Protein AF-A0A820JLY4-F1 (afdb_monomer_lite)

Foldseek 3Di:
DDFDDAPNATLDDDDPVCQQVLVVVVPQHDDPPDDSVVSVVCCRVPDDPVVSVVSRVCRCPDPRVVVVVVVVVVVVVVVVVPDVPPPPPVPPDDPVRVVVVVVVVVVVVLVVPVVLVVVLVVVVVVLVVVLCVVLPDQDPDPPRSVVSVVVSVVSVVVVVVVSVVSVVVVCVVCVVVVDD

Radius of gyration: 33.2 Å; chains: 1; bounding box: 72×39×84 Å

Secondary structure (DSSP, 8-state):
-EEEEETTEEEEEE-GGGHHHHHHHTT-PPPTTS-HHHHHHHHHHHS-HHHHHHHHHHHHHSHHHHHHHHHHHHHHHHHHSS-S-S--------HHHHHHHHHHHHHHHHHH-HHHHHHHHHHHHHHHHHHHHHTTT----TTHHHHHHHHHHHHHHHHHHHHGGGGHHHHHHHHHHH--

Sequence (180 aa):
RVLFLFAGHNIYLGPSIDVLSYFASHGYNCEEHNNPADFVLDLLIESNNTCSTKLQTAYLHSNMHLNICQIIRNDMNKNENKDNSLLKYNTFRTYSHEFYYVAQRTLCNVLRNPSLFASQIISVIIYCLFTGLIFNKLETTVEIGAYNRFGAIFFIISCQVLGAVNALEPLIKERALFIH

Structure (mmCIF, N/CA/C/O backbone):
data_AF-A0A820JLY4-F1
#
_entry.id   AF-A0A820JLY4-F1
#
loop_
_atom_site.group_PDB
_atom_site.id
_atom_site.type_symbol
_atom_site.label_atom_id
_atom_site.label_alt_id
_atom_site.label_comp_id
_atom_site.label_asym_id
_atom_site.label_entity_id
_atom_site.label_seq_id
_atom_site.pdbx_PDB_ins_code
_atom_site.Cartn_x
_atom_site.Cartn_y
_atom_site.Cartn_z
_atom_site.occupancy
_atom_site.B_iso_or_equiv
_atom_site.auth_seq_id
_atom_site.auth_comp_id
_atom_site.auth_asym_id
_atom_site.auth_atom_id
_atom_site.pdbx_PDB_model_num
ATOM 1 N N . ARG A 1 1 ? -18.871 -8.875 19.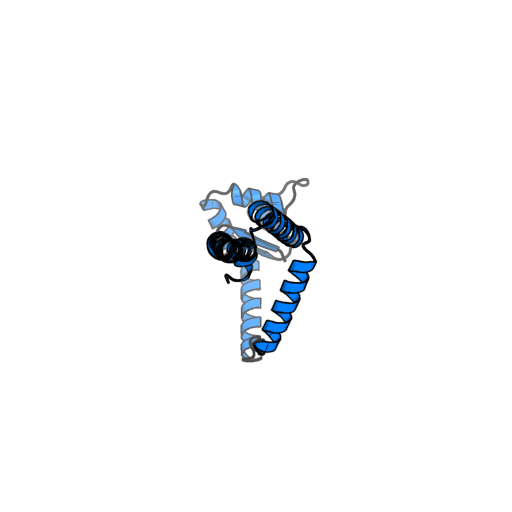772 1.00 83.69 1 ARG A N 1
ATOM 2 C CA . ARG A 1 1 ? -18.613 -7.728 20.673 1.00 83.69 1 ARG A CA 1
ATOM 3 C C . ARG A 1 1 ? -18.431 -6.502 19.796 1.00 83.69 1 ARG A C 1
ATOM 5 O O . ARG A 1 1 ? -17.839 -6.653 18.737 1.00 83.69 1 ARG A O 1
ATOM 12 N N . VAL A 1 2 ? -18.956 -5.354 20.199 1.00 90.19 2 VAL A N 1
ATOM 13 C CA . VAL A 1 2 ? -18.837 -4.074 19.492 1.00 90.19 2 VAL A CA 1
ATOM 14 C C . VAL A 1 2 ? -17.967 -3.158 20.336 1.00 90.19 2 VAL A C 1
ATOM 16 O O . VAL A 1 2 ? -18.101 -3.176 21.558 1.00 90.19 2 VAL A O 1
ATOM 19 N N . LEU A 1 3 ? -17.075 -2.410 19.688 1.00 91.88 3 LEU A N 1
ATOM 20 C CA . LEU A 1 3 ? -16.234 -1.390 20.301 1.00 91.88 3 LEU A CA 1
ATOM 21 C C . LEU A 1 3 ? -16.605 -0.034 19.701 1.00 91.88 3 LEU A C 1
ATOM 23 O O . LEU A 1 3 ? -16.419 0.163 18.503 1.00 91.88 3 LEU A O 1
ATOM 27 N N . PHE A 1 4 ? -17.084 0.886 20.532 1.00 90.56 4 PHE A N 1
ATOM 28 C CA . PHE A 1 4 ? -17.256 2.284 20.153 1.00 90.56 4 PHE A CA 1
ATOM 29 C C . PHE A 1 4 ? -16.114 3.116 20.727 1.00 90.56 4 PHE A C 1
ATOM 31 O O . PHE A 1 4 ? -15.876 3.128 21.939 1.00 90.56 4 PHE A O 1
ATOM 38 N N . LEU A 1 5 ? -15.416 3.806 19.828 1.00 89.81 5 LEU A N 1
ATOM 39 C CA . LEU A 1 5 ? -14.296 4.690 20.119 1.00 89.81 5 LEU A CA 1
ATOM 40 C C . LEU A 1 5 ? -14.666 6.112 19.717 1.00 89.81 5 LEU A C 1
ATOM 42 O O . LEU A 1 5 ? -15.114 6.339 18.595 1.00 89.81 5 LEU A O 1
ATOM 46 N N . PHE A 1 6 ? -14.415 7.067 20.605 1.00 87.25 6 PHE A N 1
ATOM 4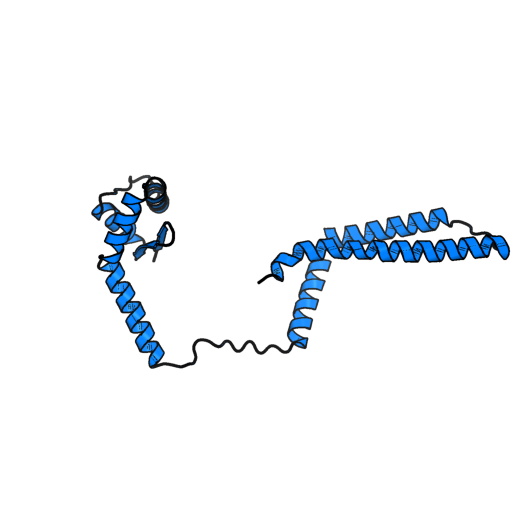7 C CA . PHE A 1 6 ? -14.561 8.486 20.306 1.00 87.25 6 PHE A CA 1
ATOM 48 C C . PHE A 1 6 ? -13.360 9.259 20.839 1.00 87.25 6 PHE A C 1
ATOM 50 O O . PHE A 1 6 ? -12.970 9.086 21.992 1.00 87.25 6 PHE A O 1
ATOM 57 N N . ALA A 1 7 ? -12.742 10.085 19.989 1.00 85.25 7 ALA A N 1
ATOM 58 C CA . ALA A 1 7 ? -11.548 10.865 20.329 1.00 85.25 7 ALA A CA 1
ATOM 59 C C . ALA A 1 7 ? -10.441 10.039 21.034 1.00 85.25 7 ALA A C 1
ATOM 61 O O . ALA A 1 7 ? -9.814 10.508 21.980 1.00 85.25 7 ALA A O 1
ATOM 62 N N . GLY A 1 8 ? -10.236 8.784 20.607 1.00 85.75 8 GLY A N 1
ATOM 63 C CA . GLY A 1 8 ? -9.239 7.868 21.181 1.00 85.75 8 GLY A CA 1
ATOM 64 C C . GLY A 1 8 ? -9.650 7.162 22.480 1.00 85.75 8 GLY A C 1
ATOM 65 O O . GLY A 1 8 ? -8.863 6.386 23.016 1.00 85.75 8 GLY A O 1
ATOM 66 N N . HIS A 1 9 ? -10.868 7.384 22.976 1.00 87.38 9 HIS A N 1
ATOM 67 C CA . HIS A 1 9 ? -11.367 6.794 24.216 1.00 87.38 9 HIS A CA 1
ATOM 68 C C . HIS A 1 9 ? -12.472 5.769 23.961 1.00 87.38 9 HIS A C 1
ATOM 70 O O . HIS A 1 9 ? -13.320 5.944 23.085 1.00 87.38 9 HIS A O 1
ATOM 76 N N . ASN A 1 10 ? -12.474 4.701 24.760 1.00 89.81 10 ASN A N 1
ATOM 77 C CA . ASN A 1 10 ? -13.518 3.680 24.723 1.00 89.81 10 ASN A CA 1
ATOM 78 C C . ASN A 1 10 ? -14.795 4.228 25.366 1.00 89.81 10 ASN A C 1
ATOM 80 O O . ASN A 1 10 ? -14.784 4.579 26.546 1.00 89.81 10 ASN A O 1
ATOM 84 N N . ILE A 1 11 ? -15.886 4.250 24.606 1.00 91.00 11 ILE A N 1
ATOM 85 C CA . ILE A 1 11 ? -17.218 4.623 25.101 1.00 91.00 11 ILE A CA 1
ATOM 86 C C . ILE A 1 11 ? -18.043 3.386 25.449 1.00 91.00 11 ILE A C 1
ATOM 88 O O . ILE A 1 11 ? -18.870 3.410 26.356 1.00 91.00 11 ILE A O 1
ATOM 92 N N . TYR A 1 12 ? -17.823 2.295 24.721 1.00 91.31 12 TYR A N 1
ATOM 93 C CA . TYR A 1 12 ? -18.502 1.033 24.958 1.00 91.31 12 TYR A CA 1
ATOM 94 C C . TYR A 1 12 ? -17.682 -0.115 24.381 1.00 91.31 12 TYR A C 1
ATOM 96 O O . TYR A 1 12 ? -17.222 -0.038 23.242 1.00 91.31 12 TYR A O 1
ATOM 104 N N . LEU A 1 13 ? -17.539 -1.202 25.134 1.00 92.44 13 LEU A N 1
ATOM 105 C CA . LEU A 1 13 ? -17.068 -2.482 24.620 1.00 92.44 13 LEU A CA 1
ATOM 106 C C . LEU A 1 13 ? -17.902 -3.595 25.252 1.00 92.44 13 LEU A C 1
ATOM 108 O O . LEU A 1 13 ? -17.864 -3.802 26.461 1.00 92.44 13 LEU A O 1
ATOM 112 N N . GLY A 1 14 ? -18.654 -4.323 24.433 1.00 90.25 14 GLY A N 1
ATOM 113 C CA . GLY A 1 14 ? -19.606 -5.308 24.948 1.00 90.25 14 GLY A CA 1
ATOM 114 C C . GLY A 1 14 ? -20.361 -6.070 23.859 1.00 90.25 14 GLY A C 1
ATOM 115 O O . GLY A 1 14 ? -20.008 -5.977 22.679 1.00 90.25 14 GLY A O 1
ATOM 116 N N . PRO A 1 15 ? -21.340 -6.914 24.218 1.00 91.25 15 PRO A N 1
ATOM 117 C CA . PRO A 1 15 ? -22.225 -7.589 23.266 1.00 91.25 15 PRO A CA 1
ATOM 118 C C . PRO A 1 15 ? -23.038 -6.588 22.432 1.00 91.25 15 PRO A C 1
ATOM 120 O O . PRO A 1 15 ? -23.480 -5.574 22.944 1.00 91.25 15 PRO A O 1
ATOM 123 N N . SER A 1 16 ? -23.289 -6.873 21.151 1.00 89.38 16 SER A N 1
ATOM 124 C CA . SER A 1 16 ? -24.083 -5.972 20.292 1.00 89.38 16 SER A CA 1
ATOM 125 C C . SER A 1 16 ? -25.517 -5.770 20.792 1.00 89.38 16 SER A C 1
ATOM 127 O O . SER A 1 16 ? -26.101 -4.720 20.554 1.00 89.38 16 SER A O 1
ATOM 129 N N . ILE A 1 17 ? -26.073 -6.762 21.491 1.00 89.62 17 ILE A N 1
ATOM 130 C CA . ILE A 1 17 ? -27.458 -6.742 21.973 1.00 89.62 17 ILE A CA 1
ATOM 131 C C . ILE A 1 17 ? -27.658 -5.801 23.169 1.00 89.62 17 ILE A C 1
ATOM 133 O O . ILE A 1 17 ? -28.746 -5.267 23.351 1.00 89.62 17 ILE A O 1
ATOM 137 N N . ASP A 1 18 ? -26.591 -5.543 23.933 1.00 90.44 18 ASP A N 1
ATOM 138 C CA . ASP A 1 18 ? -26.629 -4.705 25.136 1.00 90.44 18 ASP A CA 1
ATOM 139 C C . ASP A 1 18 ? -26.283 -3.236 24.842 1.00 90.44 18 ASP A C 1
ATOM 141 O O . ASP A 1 18 ? -26.215 -2.412 25.751 1.00 90.44 18 ASP A O 1
ATOM 145 N N . VAL A 1 19 ? -26.014 -2.894 23.578 1.00 90.38 19 VAL A N 1
ATOM 146 C CA . VAL A 1 19 ? -25.639 -1.531 23.173 1.00 90.38 19 VAL A CA 1
ATOM 147 C C . VAL A 1 19 ? -26.792 -0.572 23.453 1.00 90.38 19 VAL A C 1
ATOM 149 O O . VAL A 1 19 ? -26.627 0.395 24.189 1.00 90.38 19 VAL A O 1
ATOM 152 N N . LEU A 1 20 ? -27.980 -0.860 22.916 1.00 90.69 20 LEU A N 1
ATOM 153 C CA . LEU A 1 20 ? -29.143 0.014 23.073 1.00 90.69 20 LEU A CA 1
ATOM 154 C C . LEU A 1 20 ? -29.576 0.138 24.535 1.00 90.69 20 LEU A C 1
ATOM 156 O O . LEU A 1 20 ? -29.894 1.234 24.979 1.00 90.69 20 LEU A O 1
ATOM 160 N N . SER A 1 2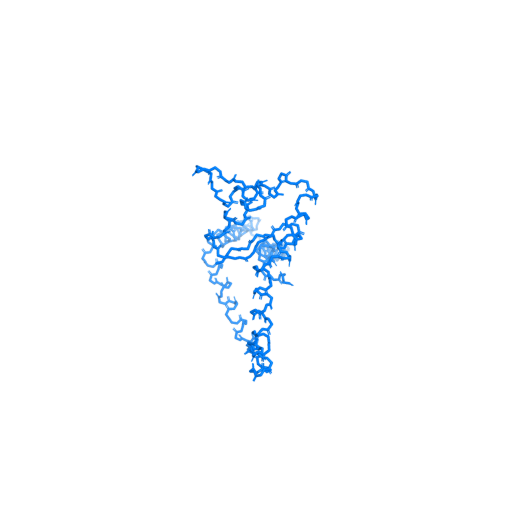1 ? -29.536 -0.955 25.303 1.00 90.69 21 SER A N 1
ATOM 161 C CA . SER A 1 21 ? -29.873 -0.929 26.730 1.00 90.69 21 SER A CA 1
ATOM 162 C C . SER A 1 21 ? -28.860 -0.126 27.553 1.00 90.69 21 SER A C 1
ATOM 164 O O . SER A 1 21 ? -29.249 0.569 28.491 1.00 90.69 21 SER A O 1
ATOM 166 N N . TYR A 1 22 ? -27.575 -0.159 27.181 1.00 90.88 22 TYR A N 1
ATOM 167 C CA . TYR A 1 22 ? -26.546 0.686 27.781 1.00 90.88 22 TYR A CA 1
ATOM 168 C C . TYR A 1 22 ? -26.772 2.170 27.476 1.00 90.88 22 TYR A C 1
ATOM 170 O O . TYR A 1 22 ? -26.763 2.983 28.393 1.00 90.88 22 TYR A O 1
ATOM 178 N N . PHE A 1 23 ? -27.006 2.552 26.220 1.00 89.94 23 PHE A N 1
ATOM 179 C CA . PHE A 1 23 ? -27.239 3.963 25.889 1.00 89.94 23 PHE A CA 1
ATOM 180 C C . PHE A 1 23 ? -28.566 4.479 26.470 1.00 89.94 23 PHE A C 1
ATOM 182 O O . PHE A 1 23 ? -28.597 5.585 27.016 1.00 89.94 23 PHE A O 1
ATOM 189 N N . ALA A 1 24 ? -29.609 3.644 26.498 1.00 90.38 24 ALA A N 1
ATOM 190 C CA . ALA A 1 24 ? -30.884 3.958 27.139 1.00 90.38 24 ALA A CA 1
ATOM 191 C C . ALA A 1 24 ? -30.732 4.218 28.648 1.00 90.38 24 ALA A C 1
ATOM 193 O O . ALA A 1 24 ? -31.319 5.165 29.169 1.00 90.38 24 ALA A O 1
ATOM 194 N N . SER A 1 25 ? -29.892 3.448 29.358 1.00 90.00 25 SER A N 1
ATOM 195 C CA . SER A 1 25 ? -29.640 3.671 30.794 1.00 90.00 25 SER A CA 1
ATOM 196 C C . SER A 1 25 ? -28.894 4.977 31.094 1.00 90.00 25 SER A C 1
ATOM 198 O O . SER A 1 25 ? -28.975 5.484 32.212 1.00 90.00 25 SER A O 1
ATOM 200 N N . HIS A 1 26 ? -28.228 5.556 30.090 1.00 87.25 26 HIS A N 1
ATOM 201 C CA . HIS A 1 26 ? -27.563 6.859 30.163 1.00 87.25 26 HIS A CA 1
ATOM 202 C C . HIS A 1 26 ? -28.417 8.002 29.585 1.00 87.25 26 HIS A C 1
ATOM 204 O O . HIS A 1 26 ? -27.933 9.128 29.481 1.00 87.25 26 HIS A O 1
ATOM 210 N N . GLY A 1 27 ? -29.686 7.729 29.251 1.00 86.69 27 GLY A N 1
ATOM 211 C CA . GLY A 1 27 ? -30.661 8.725 28.801 1.00 86.69 27 GLY A CA 1
ATOM 212 C C . GLY A 1 27 ? -30.779 8.887 27.285 1.00 86.69 27 GLY A C 1
ATOM 213 O O . GLY A 1 27 ? -31.419 9.837 26.840 1.00 86.69 27 GLY A O 1
ATOM 214 N N . TYR A 1 28 ? -30.197 7.983 26.493 1.00 87.94 28 TYR A N 1
ATOM 215 C CA . TYR A 1 28 ? -30.204 8.049 25.031 1.00 87.94 28 TYR A CA 1
ATOM 216 C C . TYR A 1 28 ? -30.993 6.884 24.435 1.00 87.94 28 TYR A C 1
ATOM 218 O O . TYR A 1 28 ? -30.498 5.760 24.353 1.00 87.94 28 TYR A O 1
ATOM 226 N N . ASN A 1 29 ? -32.222 7.160 23.997 1.00 88.81 29 ASN A N 1
ATOM 227 C CA . ASN A 1 29 ? -33.074 6.173 23.340 1.00 88.81 29 ASN A CA 1
ATOM 228 C C . ASN A 1 29 ? -32.965 6.282 21.819 1.00 88.81 29 ASN A C 1
ATOM 230 O O . ASN A 1 29 ? -33.126 7.362 21.257 1.00 88.81 29 ASN A O 1
ATOM 234 N N . CYS A 1 30 ? -32.737 5.142 21.174 1.00 87.44 30 CYS A N 1
ATOM 235 C CA . CYS A 1 30 ? -32.790 5.007 19.725 1.00 87.44 30 CYS A CA 1
ATOM 236 C C . CYS A 1 30 ? -34.245 4.810 19.278 1.00 87.44 30 CYS A C 1
ATOM 238 O O . CYS A 1 30 ? -34.976 4.031 19.892 1.00 87.44 30 CYS A O 1
ATOM 240 N N . GLU A 1 31 ? -34.656 5.479 18.204 1.00 87.25 31 GLU A N 1
ATOM 241 C CA . GLU A 1 31 ? -35.960 5.253 17.570 1.00 87.25 31 GLU A CA 1
ATOM 242 C C . GLU A 1 31 ? -36.013 3.875 16.886 1.00 87.25 31 GLU A C 1
ATOM 244 O O . GLU A 1 31 ? -34.999 3.391 16.380 1.00 87.25 31 GLU A O 1
ATOM 249 N N . GLU A 1 32 ? -37.197 3.250 16.831 1.00 80.50 32 GLU A N 1
ATOM 250 C CA . GLU A 1 32 ? -37.381 1.872 16.325 1.00 80.50 32 GLU A CA 1
ATOM 251 C C . GLU A 1 32 ? -36.987 1.684 14.852 1.00 80.50 32 GLU A C 1
ATOM 253 O O . GLU A 1 32 ? -36.687 0.570 14.421 1.00 80.50 32 GLU A O 1
ATOM 258 N N . HIS A 1 33 ? -36.990 2.763 14.069 1.00 84.31 33 HIS A N 1
ATOM 259 C CA . HIS A 1 33 ? -36.645 2.741 12.647 1.00 84.31 33 HIS A CA 1
ATOM 260 C C . HIS A 1 33 ? -35.242 3.274 12.353 1.00 84.31 33 HIS A C 1
ATOM 262 O O . HIS A 1 33 ? -34.859 3.333 11.185 1.00 84.31 33 HIS A O 1
ATOM 268 N N . ASN A 1 34 ? -34.476 3.644 13.384 1.00 88.44 34 ASN A N 1
ATOM 269 C CA . ASN A 1 34 ? -33.111 4.114 13.210 1.00 88.44 34 ASN A CA 1
ATOM 270 C C . ASN A 1 34 ? -32.105 2.970 13.399 1.00 88.44 34 ASN A C 1
ATOM 272 O O . ASN A 1 34 ? -32.307 2.051 14.196 1.00 88.44 34 ASN A O 1
ATOM 276 N N . ASN A 1 35 ? -31.005 3.018 12.654 1.00 89.81 35 ASN A N 1
ATOM 277 C CA . ASN A 1 35 ? -29.922 2.060 12.805 1.00 89.81 35 ASN A CA 1
ATOM 278 C C . ASN A 1 35 ? -29.194 2.324 14.140 1.00 89.81 35 ASN A C 1
ATOM 280 O O . ASN A 1 35 ? -28.653 3.416 14.321 1.00 89.81 35 ASN A O 1
ATOM 284 N N . PRO A 1 36 ? -29.097 1.339 15.056 1.00 86.56 36 PRO A N 1
ATOM 285 C CA . PRO A 1 36 ? -28.430 1.511 16.348 1.00 86.56 36 PRO A CA 1
ATOM 286 C C . PRO A 1 36 ? -26.980 1.991 16.252 1.00 86.56 36 PRO A C 1
ATOM 288 O O . PRO A 1 36 ? -26.508 2.697 17.138 1.00 86.56 36 PRO A O 1
ATOM 291 N N . ALA A 1 37 ? -26.255 1.585 15.204 1.00 86.69 37 ALA A N 1
ATOM 292 C CA . ALA A 1 37 ? -24.870 2.002 15.016 1.00 86.69 37 ALA A CA 1
ATOM 293 C C . ALA A 1 37 ? -24.776 3.480 14.613 1.00 86.69 37 ALA A C 1
ATOM 295 O O . ALA A 1 37 ? -23.952 4.198 15.175 1.00 86.69 37 ALA A O 1
ATOM 296 N N . ASP A 1 38 ? -25.643 3.924 13.700 1.00 89.75 38 ASP A N 1
ATOM 297 C CA . ASP A 1 38 ? -25.681 5.315 13.237 1.00 89.75 38 ASP A CA 1
ATOM 298 C C . ASP A 1 38 ? -26.161 6.233 14.363 1.00 89.75 38 ASP A C 1
ATOM 300 O O . ASP A 1 38 ? -25.489 7.208 14.664 1.00 89.75 38 ASP A O 1
ATOM 304 N N . PHE A 1 39 ? -27.201 5.839 15.108 1.00 90.00 39 PHE A N 1
ATOM 305 C CA . PHE A 1 39 ? -27.656 6.561 16.301 1.00 90.00 39 PHE A CA 1
ATOM 306 C C . PHE A 1 39 ? -26.530 6.822 17.314 1.00 90.00 39 PHE A C 1
ATOM 308 O O . PHE A 1 39 ? -26.388 7.933 17.823 1.00 90.00 39 PHE A O 1
ATOM 315 N N . VAL A 1 40 ? -25.718 5.804 17.623 1.00 88.31 40 VAL A N 1
ATOM 316 C CA . VAL A 1 40 ? -24.597 5.957 18.563 1.00 88.31 40 VAL A CA 1
ATOM 317 C C . VAL A 1 40 ? -23.509 6.858 17.980 1.00 88.31 40 VAL A C 1
ATOM 319 O O . VAL A 1 40 ? -22.916 7.641 18.720 1.00 88.31 40 VAL A O 1
ATOM 322 N N . LEU A 1 41 ? -23.229 6.770 16.677 1.00 87.94 41 LEU A N 1
ATOM 323 C CA . LEU A 1 41 ? -22.250 7.641 16.027 1.00 87.94 41 LEU A CA 1
ATOM 324 C C . LEU A 1 41 ? -22.726 9.094 15.987 1.00 87.94 41 LEU A C 1
ATOM 326 O O . LEU A 1 41 ? -21.952 9.971 16.359 1.00 87.94 41 LEU A O 1
ATOM 330 N N . ASP A 1 42 ? -23.982 9.339 15.627 1.00 88.31 42 ASP A N 1
ATOM 331 C CA . ASP A 1 42 ? -24.595 10.668 15.607 1.00 88.31 42 ASP A CA 1
ATOM 332 C C . ASP A 1 42 ? -24.584 11.281 17.005 1.00 88.31 42 ASP A C 1
ATOM 334 O O . ASP A 1 42 ? -24.113 12.402 17.183 1.00 88.31 42 ASP A O 1
ATOM 338 N N . LEU A 1 43 ? -24.959 10.504 18.027 1.00 87.31 43 LEU A N 1
ATOM 339 C CA . LEU A 1 43 ? -24.866 10.929 19.421 1.00 87.31 43 LEU A CA 1
ATOM 340 C C . LEU A 1 43 ? -23.442 11.362 19.790 1.00 87.31 43 LEU A C 1
ATOM 342 O O . LEU A 1 43 ? -23.251 12.367 20.471 1.00 87.31 43 LEU A O 1
ATOM 346 N N . LEU A 1 44 ? -22.432 10.600 19.368 1.00 85.31 44 LEU A N 1
ATOM 347 C CA . LEU A 1 44 ? -21.038 10.906 19.674 1.00 85.31 44 LEU A CA 1
ATOM 348 C C . LEU A 1 44 ? -20.528 12.121 18.892 1.00 85.31 44 LEU A C 1
ATOM 350 O O . LEU A 1 44 ? -19.782 12.920 19.455 1.00 85.31 44 LEU A O 1
ATOM 354 N N . ILE A 1 45 ? -20.948 12.291 17.639 1.00 84.62 45 ILE A N 1
ATOM 355 C CA . ILE A 1 45 ? -20.551 13.406 16.770 1.00 84.62 45 ILE A CA 1
ATOM 356 C C . ILE A 1 45 ? -21.226 14.716 17.201 1.00 84.62 45 ILE A C 1
ATOM 358 O O . ILE A 1 45 ? -20.558 15.748 17.262 1.00 84.62 45 ILE A O 1
ATOM 362 N N . GLU A 1 46 ? -22.517 14.685 17.536 1.00 79.56 46 GLU A N 1
ATOM 363 C CA . GLU A 1 46 ? -23.278 15.849 18.013 1.00 79.56 46 GLU A CA 1
ATOM 364 C C . GLU A 1 46 ? -22.921 16.231 19.455 1.00 79.56 46 GLU A C 1
ATOM 366 O O . GLU A 1 46 ? -23.133 17.369 19.888 1.00 79.56 46 GLU A O 1
ATOM 371 N N . SER A 1 47 ? -22.349 15.300 20.222 1.00 68.38 47 SER A N 1
ATOM 372 C CA . SER A 1 47 ? -21.930 15.574 21.588 1.00 68.38 47 SER A CA 1
ATOM 373 C C . SER A 1 47 ? -20.754 16.559 21.644 1.00 68.38 47 SER A C 1
ATOM 375 O O . SER A 1 47 ? -19.636 16.272 21.222 1.00 68.38 47 SER A O 1
ATOM 377 N N . ASN A 1 48 ? -20.968 17.722 22.270 1.00 66.88 48 ASN A N 1
ATOM 378 C CA . ASN A 1 48 ? -19.864 18.575 22.723 1.00 66.88 48 ASN A CA 1
ATOM 379 C C . ASN A 1 48 ? -18.909 17.760 23.622 1.00 66.88 48 ASN A C 1
ATOM 381 O O . ASN A 1 48 ? -19.347 16.835 24.312 1.00 66.88 48 ASN A O 1
ATOM 385 N N . ASN A 1 49 ? -17.633 18.162 23.718 1.00 67.56 49 ASN A N 1
ATOM 386 C CA . ASN A 1 49 ? -16.592 17.495 24.532 1.00 67.56 49 ASN A CA 1
ATOM 387 C C . ASN A 1 49 ? -17.026 17.144 25.978 1.00 67.56 49 ASN A C 1
ATOM 389 O O . ASN A 1 49 ? -16.477 16.248 26.615 1.00 67.56 49 ASN A O 1
ATOM 393 N N . THR A 1 50 ? -18.022 17.836 26.530 1.00 69.94 50 THR A N 1
ATOM 394 C CA . THR A 1 50 ? -18.575 17.590 27.870 1.00 69.94 50 THR A CA 1
ATOM 395 C C . THR A 1 50 ? -19.480 16.352 27.960 1.00 69.94 50 THR A C 1
ATOM 397 O O . THR A 1 50 ? -19.601 15.758 29.025 1.00 69.94 50 THR A O 1
ATOM 400 N N . CYS A 1 51 ? -20.161 15.964 26.883 1.00 69.56 51 CYS A N 1
ATOM 401 C CA . CYS A 1 51 ? -21.045 14.796 26.872 1.00 69.56 51 CYS A CA 1
ATOM 402 C C . CYS A 1 51 ? -20.265 13.509 26.564 1.00 69.56 51 CYS A C 1
ATOM 404 O O . CYS A 1 51 ? -20.450 12.503 27.253 1.00 69.56 51 CYS A O 1
ATOM 406 N N . SER A 1 52 ? -19.302 13.567 25.642 1.00 73.50 52 SER A N 1
ATOM 407 C CA . SER A 1 52 ? -18.383 12.454 25.377 1.00 73.50 52 SER A CA 1
ATOM 408 C C . SER A 1 52 ? -17.558 12.067 26.611 1.00 73.50 52 SER A C 1
ATOM 410 O O . SER A 1 52 ? -17.425 10.884 26.918 1.00 73.50 52 SER A O 1
ATOM 412 N N . THR A 1 53 ? -17.097 13.050 27.393 1.00 79.94 53 THR A N 1
ATOM 413 C CA . THR A 1 53 ? -16.385 12.805 28.660 1.00 79.94 53 THR A CA 1
ATOM 414 C C . THR A 1 53 ? -17.273 12.161 29.727 1.00 79.94 53 THR A C 1
ATOM 416 O O . THR A 1 53 ? -16.792 11.302 30.460 1.00 79.94 53 THR A O 1
ATOM 419 N N . LYS A 1 54 ? -18.570 12.496 29.795 1.00 85.50 54 LYS A N 1
ATOM 420 C CA . LYS A 1 54 ? -19.529 11.829 30.701 1.00 85.50 54 LYS A CA 1
ATOM 421 C C . LYS A 1 54 ? -19.758 10.366 30.329 1.00 85.50 54 LYS A C 1
ATOM 423 O O . LYS A 1 54 ? -19.755 9.509 31.203 1.00 85.50 54 LYS A O 1
ATOM 428 N N . LEU A 1 55 ? -19.956 10.077 29.044 1.00 85.81 55 LEU A N 1
ATOM 429 C CA . LEU A 1 55 ? -20.137 8.707 28.555 1.00 85.81 55 LEU A CA 1
ATOM 430 C C . LEU A 1 55 ? -18.866 7.871 28.745 1.00 85.81 55 LEU A C 1
ATOM 432 O O . LEU A 1 55 ? -18.941 6.711 29.144 1.00 85.81 55 LEU A O 1
ATOM 436 N N . GLN A 1 56 ? -17.697 8.478 28.537 1.00 87.50 56 GLN A N 1
ATOM 437 C CA . GLN A 1 56 ? -16.407 7.857 28.814 1.00 87.50 56 GLN A CA 1
ATOM 438 C C . GLN A 1 56 ? -16.242 7.517 30.301 1.00 87.50 56 GLN A C 1
ATOM 440 O O . GLN A 1 56 ? -15.879 6.387 30.630 1.00 87.50 56 GLN A O 1
ATOM 445 N N . THR A 1 57 ? -16.487 8.463 31.215 1.00 88.06 57 THR A N 1
ATOM 446 C CA . THR A 1 57 ? -16.359 8.193 32.656 1.00 88.06 57 THR A CA 1
ATOM 447 C C . THR A 1 57 ? -17.383 7.165 33.115 1.00 88.06 57 THR A C 1
ATOM 449 O O . THR A 1 57 ? -17.035 6.258 33.870 1.00 88.06 57 THR A O 1
ATOM 452 N N . ALA A 1 58 ? -18.613 7.238 32.607 1.00 89.31 58 ALA A N 1
ATOM 453 C CA . ALA A 1 58 ? -19.643 6.254 32.897 1.00 89.31 58 ALA A CA 1
ATOM 454 C C . ALA A 1 58 ? -19.235 4.846 32.439 1.00 89.31 58 ALA A C 1
ATOM 456 O O . ALA A 1 58 ? -19.375 3.889 33.202 1.00 89.31 58 ALA A O 1
ATOM 457 N N . TYR A 1 59 ? -18.627 4.723 31.255 1.00 91.31 59 TYR A N 1
ATOM 458 C CA . TYR A 1 59 ? -18.100 3.449 30.779 1.00 91.31 59 TYR A CA 1
ATOM 459 C C . TYR A 1 59 ? -16.982 2.919 31.680 1.00 91.31 59 TYR A C 1
ATOM 461 O O . TYR A 1 59 ? -17.039 1.760 32.087 1.00 91.31 59 TYR A O 1
ATOM 469 N N . LEU A 1 60 ? -16.007 3.754 32.053 1.00 89.38 60 LEU A N 1
ATOM 470 C CA . LEU A 1 60 ? -14.899 3.363 32.937 1.00 89.38 60 LEU A CA 1
ATOM 471 C C . LEU A 1 60 ? -15.375 2.879 34.315 1.00 89.38 60 LEU A C 1
ATOM 473 O O . LEU A 1 60 ? -14.782 1.963 34.882 1.00 89.38 60 LEU A O 1
ATOM 477 N N . HIS A 1 61 ? -16.453 3.462 34.838 1.00 89.44 61 HIS A N 1
ATOM 478 C CA . HIS A 1 61 ? -17.061 3.050 36.105 1.00 89.44 61 HIS A CA 1
ATOM 479 C C . HIS A 1 61 ? -18.083 1.913 35.963 1.00 89.44 61 HIS A C 1
ATOM 481 O O . HIS A 1 61 ? -18.567 1.395 36.969 1.00 89.44 61 HIS A O 1
ATOM 487 N N . SER A 1 62 ? -18.416 1.503 34.739 1.00 90.00 62 SER A N 1
ATOM 488 C CA . SER A 1 62 ? -19.388 0.442 34.498 1.00 90.00 62 SER A CA 1
ATOM 489 C C . SER A 1 62 ? -18.827 -0.946 34.824 1.00 90.00 62 SER A C 1
ATOM 491 O O . SER A 1 62 ? -17.643 -1.245 34.635 1.00 90.00 62 SER A O 1
ATOM 493 N N . ASN A 1 63 ? -19.721 -1.857 35.213 1.00 89.50 63 ASN A N 1
ATOM 494 C CA . ASN A 1 63 ? -19.379 -3.270 35.396 1.00 89.50 63 ASN A CA 1
ATOM 495 C C . ASN A 1 63 ? -18.867 -3.920 34.098 1.00 89.50 63 ASN A C 1
ATOM 497 O O . ASN A 1 63 ? -18.087 -4.867 34.154 1.00 89.50 63 ASN A O 1
ATOM 501 N N . MET A 1 64 ? -19.268 -3.410 32.925 1.00 87.69 64 MET A N 1
ATOM 502 C CA . MET A 1 64 ? -18.785 -3.908 31.633 1.00 87.69 64 MET A CA 1
ATOM 503 C C . MET A 1 64 ? -17.277 -3.684 31.482 1.00 87.69 64 MET A C 1
ATOM 505 O O . MET A 1 64 ? -16.552 -4.620 31.140 1.00 87.69 64 MET A O 1
ATOM 509 N N . HIS A 1 65 ? -16.796 -2.481 31.808 1.00 89.94 65 HIS A N 1
ATOM 510 C CA . HIS A 1 65 ? -15.370 -2.170 31.778 1.00 89.94 65 HIS A CA 1
ATOM 511 C C . HIS A 1 65 ? -14.587 -3.010 32.793 1.00 89.94 65 HIS A C 1
ATOM 513 O O . HIS A 1 65 ? -13.576 -3.615 32.434 1.00 89.94 65 HIS A O 1
ATOM 519 N N . LEU A 1 66 ? -15.084 -3.123 34.030 1.00 90.75 66 LEU A N 1
ATOM 520 C CA . LEU A 1 66 ? -14.446 -3.929 35.077 1.00 90.75 66 LEU A CA 1
ATOM 521 C C . LEU A 1 66 ? -14.327 -5.406 34.683 1.00 90.75 66 LEU A C 1
ATOM 523 O O . LEU A 1 66 ? -13.248 -5.986 34.813 1.00 90.75 66 LEU A O 1
ATOM 527 N N . ASN A 1 67 ? -15.393 -5.991 34.132 1.00 90.94 67 ASN A N 1
ATOM 528 C CA . ASN A 1 67 ? -15.395 -7.378 33.669 1.00 90.94 67 ASN A CA 1
ATOM 529 C C . ASN A 1 67 ? -14.340 -7.610 32.580 1.00 90.94 67 ASN A C 1
ATOM 531 O O . ASN A 1 67 ? -13.625 -8.610 32.607 1.00 90.94 67 ASN A O 1
ATOM 535 N N . ILE A 1 68 ? -14.206 -6.682 31.631 1.00 90.19 68 ILE A N 1
ATOM 536 C CA . ILE A 1 68 ? -13.213 -6.786 30.556 1.00 90.19 68 ILE A CA 1
ATOM 537 C C . ILE A 1 68 ? -11.796 -6.629 31.101 1.00 90.19 68 ILE A C 1
ATOM 539 O O . ILE A 1 68 ? -10.931 -7.434 30.763 1.00 90.19 68 ILE A O 1
ATOM 543 N N . CYS A 1 69 ? -11.563 -5.655 31.980 1.00 89.88 69 CYS A N 1
ATOM 544 C CA . CYS A 1 69 ? -10.280 -5.483 32.657 1.00 89.88 69 CYS A CA 1
ATOM 545 C C . CYS A 1 69 ? -9.886 -6.737 33.448 1.00 89.88 69 CYS A C 1
ATOM 547 O O . CYS A 1 69 ? -8.721 -7.129 33.440 1.00 89.88 69 CYS A O 1
ATOM 549 N N . GLN A 1 70 ? -10.850 -7.412 34.075 1.00 91.19 70 GLN A N 1
ATOM 550 C CA . GLN A 1 70 ? -10.614 -8.661 34.791 1.00 91.19 70 GLN A CA 1
ATOM 551 C C . GLN A 1 70 ? -10.292 -9.826 33.844 1.00 91.19 70 GLN A C 1
ATOM 553 O O . GLN A 1 70 ? -9.357 -10.576 34.117 1.00 91.19 70 GLN A O 1
ATOM 558 N N . ILE A 1 71 ? -11.000 -9.956 32.715 1.00 90.44 71 ILE A N 1
ATOM 559 C CA . ILE A 1 71 ? -10.692 -10.958 31.679 1.00 90.44 71 ILE A CA 1
ATOM 560 C C . ILE A 1 71 ? -9.273 -10.750 31.142 1.00 90.44 71 ILE A C 1
ATOM 562 O O . ILE A 1 71 ? -8.485 -11.689 31.143 1.00 90.44 71 ILE A O 1
ATOM 566 N N . ILE A 1 72 ? -8.924 -9.517 30.760 1.00 88.56 72 ILE A N 1
ATOM 567 C CA . ILE A 1 72 ? -7.588 -9.179 30.249 1.00 88.56 72 ILE A CA 1
ATOM 568 C C . ILE A 1 72 ? -6.522 -9.502 31.297 1.00 88.56 72 ILE A C 1
ATOM 570 O O . ILE A 1 72 ? -5.512 -10.118 30.975 1.00 88.56 72 ILE A O 1
ATOM 574 N N . ARG A 1 73 ? -6.746 -9.135 32.564 1.00 89.75 73 ARG A N 1
ATOM 575 C CA . ARG A 1 73 ? -5.801 -9.424 33.650 1.00 89.75 73 ARG A CA 1
ATOM 576 C C . ARG A 1 73 ? -5.610 -10.925 33.862 1.00 89.75 73 ARG A C 1
ATOM 578 O O . ARG A 1 73 ? -4.486 -11.373 34.060 1.00 89.75 73 ARG A O 1
ATOM 585 N N . ASN A 1 74 ? -6.688 -11.700 33.787 1.00 89.12 74 ASN A N 1
ATOM 586 C CA . ASN A 1 74 ? -6.628 -13.154 33.895 1.00 89.12 74 ASN A CA 1
ATOM 587 C C . ASN A 1 74 ? -5.876 -13.777 32.714 1.00 89.12 74 ASN A C 1
ATOM 589 O O . ASN A 1 74 ? -5.068 -14.676 32.932 1.00 89.12 74 ASN A O 1
ATOM 593 N N . ASP A 1 75 ? -6.096 -13.289 31.492 1.00 85.75 75 ASP A N 1
ATOM 594 C CA . ASP A 1 75 ? -5.374 -13.746 30.301 1.00 85.75 75 ASP A CA 1
ATOM 595 C C . ASP A 1 75 ? -3.883 -13.393 30.373 1.00 85.75 75 ASP A C 1
ATOM 597 O O . ASP A 1 75 ? -3.041 -14.236 30.067 1.00 85.75 75 ASP A O 1
ATOM 601 N N . MET A 1 76 ? -3.538 -12.196 30.859 1.00 80.62 76 MET A N 1
ATOM 602 C CA . MET A 1 76 ? -2.149 -11.792 31.101 1.00 80.62 76 MET A CA 1
ATOM 603 C C . MET A 1 76 ? -1.471 -12.698 32.136 1.00 80.62 76 MET A C 1
ATOM 605 O O . MET A 1 76 ? -0.415 -13.255 31.852 1.00 80.62 76 MET A O 1
ATOM 609 N N . ASN A 1 77 ? -2.109 -12.940 33.285 1.00 81.94 77 ASN A N 1
ATOM 610 C CA . ASN A 1 77 ? -1.577 -13.830 34.326 1.00 81.94 77 ASN A CA 1
ATOM 611 C C . ASN A 1 77 ? -1.476 -15.294 33.851 1.00 81.94 77 ASN A C 1
ATOM 613 O O . ASN A 1 77 ? -0.601 -16.051 34.274 1.00 81.94 77 ASN A O 1
ATOM 617 N N . LYS A 1 78 ? -2.392 -15.729 32.978 1.00 76.56 78 LYS A N 1
ATOM 618 C CA . LYS A 1 78 ? -2.370 -17.070 32.383 1.00 76.56 78 LYS A CA 1
ATOM 619 C C . LYS A 1 78 ? -1.231 -17.215 31.373 1.00 76.56 78 LYS A C 1
ATOM 621 O O . LYS A 1 78 ? -0.621 -18.280 31.328 1.00 76.56 78 LYS A O 1
ATOM 626 N N . ASN A 1 79 ? -0.933 -16.159 30.617 1.00 64.12 79 ASN A N 1
ATOM 627 C CA . ASN A 1 79 ? 0.180 -16.107 29.670 1.00 64.12 79 ASN A CA 1
ATOM 628 C C . ASN A 1 79 ? 1.541 -15.915 30.361 1.00 64.12 79 ASN A C 1
ATOM 630 O O . ASN A 1 79 ? 2.522 -16.466 29.889 1.00 64.12 79 ASN A O 1
ATOM 634 N N . GLU A 1 80 ? 1.630 -15.256 31.521 1.00 62.38 80 GLU A N 1
ATOM 635 C CA . GLU A 1 80 ? 2.875 -15.265 32.319 1.00 62.38 80 GLU A CA 1
ATOM 636 C C . GLU A 1 80 ? 3.278 -16.687 32.751 1.00 62.38 80 GLU A C 1
ATOM 638 O O . GLU A 1 80 ? 4.462 -17.005 32.823 1.00 62.38 80 GLU A O 1
ATOM 643 N N . ASN A 1 81 ? 2.296 -17.567 32.978 1.00 58.75 81 ASN A N 1
ATOM 644 C CA . ASN A 1 81 ? 2.523 -18.977 33.314 1.00 58.75 81 ASN A CA 1
ATOM 645 C C . ASN A 1 81 ? 2.663 -19.895 32.081 1.00 58.75 81 ASN A C 1
ATOM 647 O O . ASN A 1 81 ? 3.087 -21.044 32.214 1.00 58.75 81 ASN A O 1
ATOM 651 N N . LYS A 1 82 ? 2.305 -19.407 30.888 1.00 60.75 82 LYS A N 1
ATOM 652 C CA . LYS A 1 82 ? 2.425 -20.090 29.595 1.00 60.75 82 LYS A CA 1
ATOM 653 C C . LYS A 1 82 ? 3.209 -19.206 28.633 1.00 60.75 82 LYS A C 1
ATOM 655 O O . LYS A 1 82 ? 2.639 -18.450 27.857 1.00 60.75 82 LYS A O 1
ATOM 660 N N . ASP A 1 83 ? 4.516 -19.409 28.669 1.00 51.75 83 ASP A N 1
ATOM 661 C CA . ASP A 1 83 ? 5.455 -19.055 27.619 1.00 51.75 83 ASP A CA 1
ATOM 662 C C . ASP A 1 83 ? 5.870 -17.576 27.469 1.00 51.75 83 ASP A C 1
ATOM 664 O O . ASP A 1 83 ? 5.179 -16.724 26.917 1.00 51.75 83 ASP A O 1
ATOM 668 N N . ASN A 1 84 ? 7.177 -17.371 27.670 1.00 52.72 84 ASN A N 1
ATOM 669 C CA . ASN A 1 84 ? 8.015 -16.403 26.945 1.00 52.72 84 ASN A CA 1
ATOM 670 C C . ASN A 1 84 ? 8.052 -16.636 25.409 1.00 52.72 84 ASN A C 1
ATOM 672 O O . ASN A 1 84 ? 8.910 -16.098 24.710 1.00 52.72 84 ASN A O 1
ATOM 676 N N . SER A 1 85 ? 7.127 -17.421 24.858 1.00 56.34 85 SER A N 1
ATOM 677 C CA . SER A 1 85 ? 6.834 -17.540 23.434 1.00 56.34 85 SER A CA 1
ATOM 678 C C . SER A 1 85 ? 5.620 -16.680 23.083 1.00 56.34 85 SER A C 1
ATOM 680 O O . SER A 1 85 ? 4.712 -17.115 22.371 1.00 56.34 85 SER A O 1
ATOM 682 N N . LEU A 1 86 ? 5.612 -15.420 23.538 1.00 58.69 86 LEU A N 1
ATOM 683 C CA . LEU A 1 86 ? 4.992 -14.356 22.747 1.00 58.69 86 LEU A CA 1
ATOM 684 C C . LEU A 1 86 ? 5.407 -14.615 21.309 1.00 58.69 86 LEU A C 1
ATOM 686 O O . LEU A 1 86 ? 6.610 -14.663 21.069 1.00 58.69 86 LEU A O 1
ATOM 690 N N . LEU A 1 87 ? 4.426 -14.871 20.441 1.00 60.94 87 LEU A N 1
ATOM 691 C CA . LEU A 1 87 ? 4.532 -15.257 19.034 1.00 60.94 87 LEU A CA 1
ATOM 692 C C . LEU A 1 87 ? 5.687 -14.545 18.315 1.00 60.94 87 LEU A C 1
ATOM 694 O O .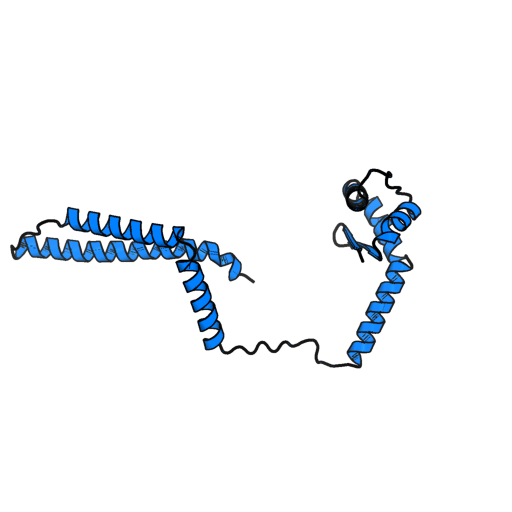 LEU A 1 87 ? 5.492 -13.639 17.509 1.00 60.94 87 LEU A O 1
ATOM 698 N N . LYS A 1 88 ? 6.914 -15.000 18.558 1.00 51.75 88 LYS A N 1
ATOM 699 C CA . LYS A 1 88 ? 8.061 -14.766 17.713 1.00 51.75 88 LYS A CA 1
ATOM 700 C C . LYS A 1 88 ? 7.803 -15.730 16.583 1.00 51.75 88 LYS A C 1
ATOM 702 O O . LYS A 1 88 ? 8.325 -16.841 16.545 1.00 51.75 88 LYS A O 1
ATOM 707 N N . TYR A 1 89 ? 6.918 -15.316 15.679 1.00 55.25 89 TYR A N 1
ATOM 708 C CA . TYR A 1 89 ? 7.010 -15.772 14.312 1.00 55.25 89 TYR A CA 1
ATOM 709 C C . TYR A 1 89 ? 8.416 -15.386 13.879 1.00 55.25 89 TYR A C 1
ATOM 711 O O . TYR A 1 89 ? 8.683 -14.268 13.453 1.00 55.25 89 TYR A O 1
ATOM 719 N N . ASN A 1 90 ? 9.343 -16.312 14.089 1.00 55.75 90 ASN A N 1
ATOM 720 C CA . ASN A 1 90 ? 10.666 -16.280 13.527 1.00 55.75 90 ASN A CA 1
ATOM 721 C C . ASN A 1 90 ? 10.445 -16.477 12.030 1.00 55.75 90 ASN A C 1
ATOM 723 O O . ASN A 1 90 ? 10.578 -17.575 11.497 1.00 55.75 90 ASN A O 1
ATOM 727 N N . THR A 1 91 ? 10.052 -15.409 11.340 1.00 62.31 91 THR A N 1
ATOM 728 C CA . THR A 1 91 ? 10.055 -15.340 9.885 1.00 62.31 91 THR A CA 1
ATOM 729 C C . THR A 1 91 ? 11.505 -15.219 9.432 1.00 62.31 91 THR A C 1
ATOM 731 O O . THR A 1 91 ? 11.885 -14.252 8.781 1.00 62.31 91 THR A O 1
ATOM 734 N N . PHE A 1 92 ? 12.347 -16.186 9.806 1.00 58.09 92 PHE A N 1
ATOM 735 C CA . PHE A 1 92 ? 13.669 -16.346 9.227 1.00 58.09 92 PHE A CA 1
ATOM 736 C C . PHE A 1 92 ? 13.460 -16.836 7.800 1.00 58.09 92 PHE A C 1
ATOM 738 O O . PHE A 1 92 ? 13.329 -18.028 7.532 1.00 58.09 92 PHE A O 1
ATOM 745 N N . ARG A 1 93 ? 13.350 -15.881 6.881 1.00 69.19 93 ARG A N 1
ATOM 746 C CA . ARG A 1 93 ? 13.373 -16.127 5.446 1.00 69.19 93 ARG A CA 1
ATOM 747 C C . ARG A 1 93 ? 14.763 -15.764 4.956 1.00 69.19 93 ARG A C 1
ATOM 749 O O . ARG A 1 93 ? 15.292 -14.709 5.286 1.00 69.19 93 ARG A O 1
ATOM 756 N N . THR A 1 94 ? 15.382 -16.653 4.192 1.00 84.38 94 THR A N 1
ATOM 757 C CA . THR A 1 94 ? 16.640 -16.333 3.516 1.00 84.38 94 THR A CA 1
ATOM 758 C C . THR A 1 94 ? 16.383 -15.236 2.486 1.00 84.38 94 THR A C 1
ATOM 760 O O . THR A 1 94 ? 15.413 -15.326 1.731 1.00 84.38 94 THR A O 1
ATOM 763 N N . TYR A 1 95 ? 17.280 -14.250 2.397 1.00 86.12 95 TYR A N 1
ATOM 764 C CA . TYR A 1 95 ? 17.163 -13.140 1.444 1.00 86.12 95 TYR A CA 1
ATOM 765 C C . TYR A 1 95 ? 16.933 -13.604 -0.004 1.00 86.12 95 TYR A C 1
ATOM 767 O O . TYR A 1 95 ? 16.123 -13.017 -0.712 1.00 86.12 95 TYR A O 1
ATOM 775 N N . SER A 1 96 ? 17.563 -14.701 -0.439 1.00 89.31 96 SER A N 1
ATOM 776 C CA . SER A 1 96 ? 17.382 -15.245 -1.795 1.00 89.31 96 SER A CA 1
ATOM 777 C C . SER A 1 96 ? 15.966 -15.756 -2.059 1.00 89.31 96 SER A C 1
ATOM 779 O O . SER A 1 96 ? 15.448 -15.611 -3.163 1.00 89.31 96 SER A O 1
ATOM 781 N N . HIS A 1 97 ? 15.332 -16.351 -1.047 1.00 89.19 97 HIS A N 1
ATOM 782 C CA . HIS A 1 97 ? 13.965 -16.847 -1.160 1.00 89.19 97 HIS A CA 1
ATOM 783 C C . HIS A 1 97 ? 12.995 -15.668 -1.247 1.00 89.19 97 HIS A C 1
ATOM 785 O O . HIS A 1 97 ? 12.140 -15.630 -2.122 1.00 89.19 97 HIS A O 1
ATOM 791 N N . GLU A 1 98 ? 13.151 -14.665 -0.385 1.00 89.50 98 GLU A N 1
ATOM 792 C CA . GLU A 1 98 ? 12.333 -13.453 -0.448 1.00 89.50 98 GLU A CA 1
ATOM 793 C C . GLU A 1 98 ? 12.510 -12.709 -1.776 1.00 89.50 98 GLU A C 1
ATOM 795 O O . GLU A 1 98 ? 11.517 -12.404 -2.435 1.00 89.50 98 GLU A O 1
ATOM 800 N N . PHE A 1 99 ? 13.752 -12.536 -2.234 1.00 90.62 99 PHE A N 1
ATOM 801 C CA . PHE A 1 99 ? 14.045 -11.933 -3.530 1.00 90.62 99 PHE A CA 1
ATOM 802 C C . PHE A 1 99 ? 13.381 -12.690 -4.683 1.00 90.62 99 PHE A C 1
ATOM 804 O O . PHE A 1 99 ? 12.747 -12.064 -5.526 1.00 90.62 99 PHE A O 1
ATOM 811 N N . TYR A 1 100 ? 13.466 -14.026 -4.707 1.00 93.94 100 TYR A N 1
ATOM 812 C CA . TYR A 1 100 ? 12.843 -14.839 -5.754 1.00 93.94 100 TYR A CA 1
ATOM 813 C C . TYR A 1 100 ? 11.327 -14.629 -5.820 1.00 93.94 100 TYR A C 1
ATOM 815 O O . TYR A 1 100 ? 10.789 -14.369 -6.894 1.00 93.94 100 TYR A O 1
ATOM 823 N N . TYR A 1 101 ? 10.635 -14.691 -4.680 1.00 92.25 101 TYR A N 1
ATOM 824 C CA . TYR A 1 101 ? 9.179 -14.535 -4.655 1.00 92.25 101 TYR A CA 1
ATOM 825 C C . TYR A 1 101 ? 8.734 -13.103 -4.944 1.00 92.25 101 TYR A C 1
ATOM 827 O O . TYR A 1 101 ? 7.731 -12.909 -5.631 1.0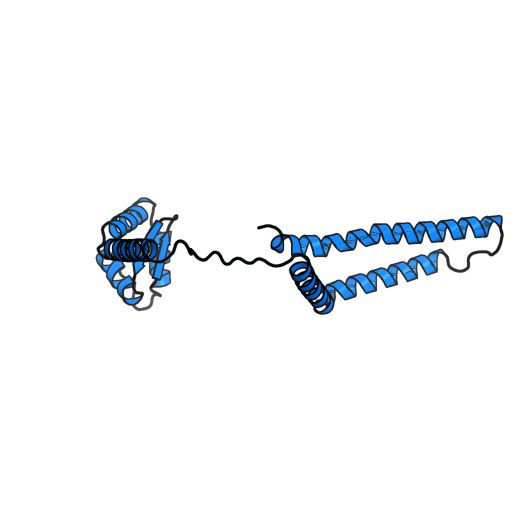0 92.25 101 TYR A O 1
ATOM 835 N N . VAL A 1 102 ? 9.470 -12.099 -4.459 1.00 90.19 102 VAL A N 1
ATOM 836 C CA . VAL A 1 102 ? 9.202 -10.697 -4.795 1.00 90.19 102 VAL A CA 1
ATOM 837 C C . VAL A 1 102 ? 9.420 -10.480 -6.291 1.00 90.19 102 VAL A C 1
ATOM 839 O O . VAL A 1 102 ? 8.515 -9.987 -6.952 1.00 90.19 102 VAL A O 1
ATOM 842 N N . ALA A 1 103 ? 10.535 -10.947 -6.859 1.00 91.06 103 ALA A N 1
ATOM 843 C CA . ALA A 1 103 ? 10.819 -10.841 -8.289 1.00 91.06 103 ALA A CA 1
ATOM 844 C C . ALA A 1 103 ? 9.766 -11.559 -9.145 1.00 91.06 103 ALA A C 1
ATOM 846 O O . ALA A 1 103 ? 9.265 -10.985 -10.110 1.00 91.06 103 ALA A O 1
ATOM 847 N N . GLN A 1 104 ? 9.374 -12.782 -8.775 1.00 94.44 104 GLN A N 1
ATOM 848 C CA . GLN A 1 104 ? 8.317 -13.524 -9.459 1.00 94.44 104 GLN A CA 1
ATOM 849 C C . GLN A 1 104 ? 6.984 -12.771 -9.396 1.00 94.44 104 GLN A C 1
ATOM 851 O O . GLN A 1 104 ? 6.288 -12.658 -10.405 1.00 94.44 104 GLN A O 1
ATOM 856 N N . ARG A 1 105 ? 6.625 -12.222 -8.229 1.00 89.31 105 ARG A N 1
ATOM 857 C CA . ARG A 1 105 ? 5.403 -11.430 -8.058 1.00 89.31 105 ARG A CA 1
ATOM 858 C C . ARG A 1 105 ? 5.440 -10.162 -8.906 1.00 89.31 105 ARG A C 1
ATOM 860 O O . ARG A 1 105 ? 4.454 -9.888 -9.584 1.00 89.31 105 ARG A O 1
ATOM 867 N N . THR A 1 106 ? 6.547 -9.424 -8.900 1.00 87.69 106 THR A N 1
ATOM 868 C CA . THR A 1 106 ? 6.720 -8.205 -9.701 1.00 87.69 106 THR A CA 1
ATOM 869 C C . THR A 1 106 ? 6.663 -8.527 -11.192 1.00 87.69 106 THR A C 1
ATOM 871 O O . THR A 1 106 ? 5.960 -7.849 -11.932 1.00 87.69 106 THR A O 1
ATOM 874 N N . LEU A 1 107 ? 7.301 -9.608 -11.645 1.00 87.31 107 LEU A N 1
ATOM 875 C CA . LEU A 1 107 ? 7.270 -10.022 -13.049 1.00 87.31 107 LEU A CA 1
ATOM 876 C C . LEU A 1 107 ? 5.860 -10.445 -13.491 1.00 87.31 107 LEU A C 1
ATOM 878 O O . LEU A 1 107 ? 5.382 -10.014 -14.540 1.00 87.31 107 LEU A O 1
ATOM 882 N N . CYS A 1 108 ? 5.143 -11.203 -12.659 1.00 89.50 108 CYS A N 1
ATOM 883 C CA . CYS A 1 108 ? 3.729 -11.505 -12.882 1.00 89.50 108 CYS A CA 1
ATOM 884 C C . CYS A 1 108 ? 2.860 -10.238 -12.894 1.00 89.50 108 CYS A C 1
ATOM 886 O O . CYS A 1 108 ? 1.936 -10.150 -13.700 1.00 89.50 108 CYS A O 1
ATOM 888 N N . ASN A 1 109 ? 3.142 -9.260 -12.026 1.00 85.12 109 ASN A N 1
ATOM 889 C CA . ASN A 1 109 ? 2.431 -7.982 -11.985 1.00 85.12 109 ASN A CA 1
ATOM 890 C C . ASN A 1 109 ? 2.646 -7.192 -13.284 1.00 85.12 109 ASN A C 1
ATOM 892 O O . ASN A 1 109 ? 1.683 -6.710 -13.872 1.00 85.12 109 ASN A O 1
ATOM 896 N N . VAL A 1 110 ? 3.883 -7.119 -13.778 1.00 82.19 110 VAL A N 1
ATOM 897 C CA . VAL A 1 110 ? 4.214 -6.446 -15.043 1.00 82.19 110 VAL A CA 1
ATOM 898 C C . VAL A 1 110 ? 3.504 -7.110 -16.223 1.00 82.19 110 VAL A C 1
ATOM 900 O O . VAL A 1 110 ? 2.881 -6.420 -17.023 1.00 82.19 110 VAL A O 1
ATOM 903 N N . LEU A 1 111 ? 3.523 -8.444 -16.304 1.00 83.38 111 LEU A N 1
ATOM 904 C CA . LEU A 1 111 ? 2.873 -9.175 -17.398 1.00 83.38 111 LEU A CA 1
ATOM 905 C C . LEU A 1 111 ? 1.340 -9.113 -17.339 1.00 83.38 111 LEU A C 1
ATOM 907 O O . LEU A 1 111 ? 0.682 -9.120 -18.377 1.00 83.38 111 LEU A O 1
ATOM 911 N N . ARG A 1 112 ? 0.755 -9.052 -16.137 1.00 87.25 112 ARG A N 1
ATOM 912 C CA . ARG A 1 112 ? -0.702 -8.973 -15.946 1.00 87.25 112 ARG A CA 1
ATOM 913 C C . ARG A 1 112 ? -1.257 -7.558 -16.124 1.00 87.25 112 ARG A C 1
ATOM 915 O O . ARG A 1 112 ? -2.457 -7.426 -16.335 1.00 87.25 112 ARG A O 1
ATOM 922 N N . ASN A 1 113 ? -0.421 -6.520 -16.056 1.00 82.81 113 ASN A N 1
ATOM 923 C CA . ASN A 1 113 ? -0.813 -5.133 -16.310 1.00 82.81 113 ASN A CA 1
ATOM 924 C C . ASN A 1 113 ? -0.437 -4.725 -17.747 1.00 82.81 113 ASN A C 1
ATOM 926 O O . ASN A 1 113 ? 0.606 -4.099 -17.959 1.00 82.81 113 ASN A O 1
ATOM 930 N N . PRO A 1 114 ? -1.284 -5.029 -18.754 1.00 79.56 114 PRO A N 1
ATOM 931 C CA . PRO A 1 114 ? -0.958 -4.778 -20.155 1.00 79.56 114 PRO A CA 1
ATOM 932 C C . PRO A 1 114 ? -0.800 -3.289 -20.472 1.00 79.56 114 PRO A C 1
ATOM 934 O O . PRO A 1 114 ? -0.137 -2.959 -21.445 1.00 79.56 114 PRO A O 1
ATOM 937 N N . SER A 1 115 ? -1.368 -2.382 -19.670 1.00 82.19 115 SER A N 1
ATOM 938 C CA . SER A 1 115 ? -1.296 -0.936 -19.908 1.00 82.19 115 SER A CA 1
ATOM 939 C C . SER A 1 115 ? 0.129 -0.383 -19.808 1.00 82.19 115 SER A C 1
ATOM 941 O O . SER A 1 115 ? 0.550 0.361 -20.690 1.00 82.19 115 SER A O 1
ATOM 943 N N . LEU A 1 116 ? 0.884 -0.771 -18.774 1.00 76.44 116 LEU A N 1
ATOM 944 C CA . LEU A 1 116 ? 2.268 -0.324 -18.573 1.00 76.44 116 LEU A CA 1
ATOM 945 C C . LEU A 1 116 ? 3.227 -0.988 -19.560 1.00 76.44 116 LEU A C 1
ATOM 947 O O . LEU A 1 116 ? 4.118 -0.340 -20.100 1.00 76.44 116 LEU A O 1
ATOM 951 N N . PHE A 1 117 ? 3.036 -2.279 -19.823 1.00 81.38 117 PHE A N 1
ATOM 952 C CA . PHE A 1 117 ? 3.867 -2.990 -20.787 1.00 81.38 117 PHE A CA 1
ATOM 953 C C . PHE A 1 117 ? 3.638 -2.473 -22.217 1.00 81.38 117 PHE A C 1
ATOM 955 O O . PHE A 1 117 ? 4.592 -2.204 -22.948 1.00 81.38 117 PHE A O 1
ATOM 962 N N . ALA A 1 118 ? 2.377 -2.263 -22.611 1.00 85.25 118 ALA A N 1
ATOM 963 C CA . ALA A 1 118 ? 2.045 -1.743 -23.933 1.00 85.25 118 ALA A CA 1
ATOM 964 C C . ALA A 1 118 ? 2.568 -0.317 -24.140 1.00 85.25 118 ALA A C 1
ATOM 966 O O . ALA A 1 118 ? 3.121 -0.035 -25.203 1.00 85.25 118 ALA A O 1
ATOM 967 N N . SER A 1 119 ? 2.447 0.574 -23.147 1.00 83.19 119 SER A N 1
ATOM 968 C CA . SER A 1 119 ? 2.939 1.953 -23.278 1.00 83.19 119 SER A CA 1
ATOM 969 C C . SER A 1 119 ? 4.454 2.009 -23.499 1.00 83.19 119 SER A C 1
ATOM 971 O O . SER A 1 119 ? 4.931 2.795 -24.322 1.00 83.19 119 SER A O 1
ATOM 973 N N . GLN A 1 120 ? 5.210 1.128 -22.837 1.00 82.19 120 GLN A N 1
ATOM 974 C CA . GLN A 1 120 ? 6.651 0.995 -23.043 1.00 82.19 120 GLN A CA 1
ATOM 975 C C . GLN A 1 120 ? 6.988 0.489 -24.452 1.00 82.19 120 GLN A C 1
ATOM 977 O O . GLN A 1 120 ? 7.804 1.108 -25.135 1.00 82.19 120 GLN A O 1
ATOM 982 N N . ILE A 1 121 ? 6.333 -0.578 -24.924 1.00 86.38 121 ILE A N 1
ATOM 983 C CA . ILE A 1 121 ? 6.565 -1.127 -26.273 1.00 86.38 121 ILE A CA 1
ATOM 984 C C . ILE A 1 121 ? 6.230 -0.102 -27.362 1.00 86.38 121 ILE A C 1
ATOM 986 O O . ILE A 1 121 ? 7.019 0.094 -28.286 1.00 86.38 121 ILE A O 1
ATOM 990 N N . ILE A 1 122 ? 5.098 0.595 -27.239 1.00 89.25 122 ILE A N 1
ATOM 991 C CA . ILE A 1 122 ? 4.681 1.629 -28.197 1.00 89.25 122 ILE A CA 1
ATOM 992 C C . ILE A 1 122 ? 5.719 2.755 -28.254 1.00 89.25 122 ILE A C 1
ATOM 994 O O . ILE A 1 122 ? 6.113 3.171 -29.343 1.00 89.25 122 ILE A O 1
ATOM 998 N N . SER A 1 123 ? 6.212 3.207 -27.098 1.00 86.19 123 SER A N 1
ATOM 999 C CA . SER A 1 123 ? 7.225 4.267 -27.028 1.00 86.19 123 SER A CA 1
ATOM 1000 C C . SER A 1 123 ? 8.532 3.851 -27.713 1.00 86.19 123 SER A C 1
ATOM 1002 O O . SER A 1 123 ? 9.099 4.629 -28.477 1.00 86.19 123 SER A O 1
ATOM 1004 N N . VAL A 1 124 ? 8.981 2.605 -27.513 1.00 87.94 124 VAL A N 1
ATOM 1005 C CA . VAL A 1 124 ? 10.183 2.060 -28.172 1.00 87.94 124 VAL A CA 1
ATOM 1006 C C . VAL A 1 124 ? 10.012 1.988 -29.691 1.00 87.94 124 VAL A C 1
ATOM 1008 O O . VAL A 1 124 ? 10.921 2.378 -30.421 1.00 87.94 124 VAL A O 1
ATOM 1011 N N . ILE A 1 125 ? 8.849 1.549 -30.182 1.00 91.06 125 ILE A N 1
ATOM 1012 C CA . ILE A 1 125 ? 8.563 1.500 -31.624 1.00 91.06 125 ILE A CA 1
ATOM 1013 C C . ILE A 1 125 ? 8.628 2.905 -32.234 1.00 91.06 125 ILE A C 1
ATOM 1015 O O . ILE A 1 125 ? 9.252 3.088 -33.280 1.00 91.06 125 ILE A O 1
ATOM 1019 N N . ILE A 1 126 ? 8.034 3.901 -31.570 1.00 90.19 126 ILE A N 1
ATOM 1020 C CA . ILE A 1 126 ? 8.067 5.297 -32.023 1.00 90.19 126 ILE A CA 1
ATOM 1021 C C . ILE A 1 126 ? 9.509 5.813 -32.079 1.00 90.19 126 ILE A C 1
ATOM 1023 O O . ILE A 1 126 ? 9.897 6.395 -33.092 1.00 90.19 126 ILE A O 1
ATOM 1027 N N . TYR A 1 127 ? 10.323 5.557 -31.049 1.00 88.69 127 TYR A N 1
ATOM 1028 C CA . TYR A 1 127 ? 11.735 5.950 -31.055 1.00 88.69 127 TYR A CA 1
ATOM 1029 C C . TYR A 1 127 ? 12.519 5.272 -32.182 1.00 88.69 127 TYR A C 1
ATOM 1031 O O . TYR A 1 127 ? 13.231 5.954 -32.914 1.00 88.69 127 TYR A O 1
ATOM 1039 N N . CYS A 1 128 ? 12.345 3.963 -32.390 1.00 88.75 128 CYS A N 1
ATOM 1040 C CA . CYS A 1 128 ? 12.992 3.244 -33.488 1.00 88.75 128 CYS A CA 1
ATOM 1041 C C . CYS A 1 128 ? 12.614 3.810 -34.861 1.00 88.75 128 CYS A C 1
ATOM 1043 O O . CYS A 1 128 ? 13.489 3.992 -35.707 1.00 88.75 128 CYS A O 1
ATOM 1045 N N . LEU A 1 129 ? 11.331 4.106 -35.083 1.00 92.25 129 LEU A N 1
ATOM 1046 C CA . LEU A 1 129 ? 10.870 4.713 -36.331 1.00 92.25 129 LEU A CA 1
ATOM 1047 C C . LEU A 1 129 ? 11.463 6.110 -36.519 1.00 92.25 129 LEU A C 1
ATOM 1049 O O . LEU A 1 129 ? 11.961 6.417 -37.598 1.00 92.25 129 LEU A O 1
ATOM 1053 N N . PHE A 1 130 ? 11.462 6.937 -35.475 1.00 90.44 130 PHE A N 1
ATOM 1054 C CA . PHE A 1 130 ? 11.995 8.295 -35.535 1.00 90.44 130 PHE A CA 1
ATOM 1055 C C . PHE A 1 130 ? 13.498 8.305 -35.837 1.00 90.44 130 PHE A C 1
ATOM 1057 O O . PHE A 1 130 ? 13.937 8.972 -36.773 1.00 90.44 130 PHE A O 1
ATOM 1064 N N . THR A 1 131 ? 14.282 7.498 -35.120 1.00 89.38 131 THR A N 1
ATOM 1065 C CA . THR A 1 131 ? 15.715 7.336 -35.384 1.00 89.38 131 THR A CA 1
ATOM 1066 C C . THR A 1 131 ? 15.970 6.782 -36.787 1.00 89.38 131 THR A C 1
ATOM 1068 O O . THR A 1 131 ? 16.848 7.277 -37.492 1.00 89.38 131 THR A O 1
ATOM 1071 N N . GLY A 1 132 ? 15.189 5.787 -37.221 1.00 90.00 132 GLY A N 1
ATOM 1072 C CA . GLY A 1 132 ? 15.302 5.199 -38.556 1.00 90.00 132 GLY A CA 1
ATOM 1073 C C . GLY A 1 132 ? 14.977 6.182 -39.683 1.00 90.00 132 GLY A C 1
ATOM 1074 O O . GLY A 1 132 ? 15.601 6.115 -40.737 1.00 90.00 132 GLY A O 1
ATOM 1075 N N . LEU A 1 133 ? 14.049 7.117 -39.458 1.00 90.31 133 LEU A N 1
ATOM 1076 C CA . LEU A 1 133 ? 13.714 8.178 -40.410 1.00 90.31 133 LEU A CA 1
ATOM 1077 C C . LEU A 1 133 ? 14.792 9.266 -40.473 1.00 90.31 133 LEU A C 1
ATOM 1079 O O . LEU A 1 133 ? 15.145 9.686 -41.573 1.00 90.31 133 LEU A O 1
ATOM 1083 N N . ILE A 1 134 ? 15.332 9.696 -39.326 1.00 89.50 134 ILE A N 1
ATOM 1084 C CA . ILE A 1 134 ? 16.379 10.734 -39.264 1.00 89.50 134 ILE A CA 1
ATOM 1085 C C . ILE A 1 134 ? 17.647 10.284 -39.985 1.00 89.50 134 ILE A C 1
ATOM 1087 O O . ILE A 1 134 ? 18.230 11.045 -40.751 1.00 89.50 134 ILE A O 1
ATOM 1091 N N . PHE A 1 135 ? 18.069 9.044 -39.746 1.00 87.06 135 PHE A N 1
ATOM 1092 C CA . PHE A 1 135 ? 19.306 8.498 -40.300 1.00 87.06 135 PHE A CA 1
ATOM 1093 C C . PHE A 1 135 ? 19.048 7.581 -41.502 1.00 87.06 135 PHE A C 1
ATOM 1095 O O . PHE A 1 135 ? 19.848 6.694 -41.803 1.00 87.06 135 PHE A O 1
ATOM 1102 N N . ASN A 1 136 ? 17.928 7.773 -42.202 1.00 83.88 136 ASN A N 1
ATOM 1103 C CA . ASN A 1 136 ? 17.626 6.992 -43.393 1.00 83.88 136 ASN A CA 1
ATOM 1104 C C . ASN A 1 136 ? 18.635 7.321 -44.507 1.00 83.88 136 ASN A C 1
ATOM 1106 O O . ASN A 1 136 ? 18.871 8.487 -44.807 1.00 83.88 136 ASN A O 1
ATOM 1110 N N . LYS A 1 137 ? 19.200 6.292 -45.151 1.00 79.94 137 LYS A N 1
ATOM 1111 C CA . LYS A 1 137 ? 20.194 6.414 -46.238 1.00 79.94 137 LYS A CA 1
ATOM 1112 C C . LYS A 1 137 ? 21.438 7.243 -45.874 1.00 79.94 137 LYS A C 1
ATOM 1114 O O . LYS A 1 137 ? 21.760 8.218 -46.548 1.00 79.94 137 LYS A O 1
ATOM 1119 N N . LEU A 1 138 ? 22.184 6.821 -44.852 1.00 79.38 138 LEU A N 1
ATOM 1120 C CA . LEU A 1 138 ? 23.499 7.408 -44.578 1.00 79.38 138 LEU A CA 1
ATOM 1121 C C . LEU A 1 138 ? 24.442 7.230 -45.777 1.00 79.38 138 LEU A C 1
ATOM 1123 O O . LEU A 1 138 ? 24.627 6.113 -46.267 1.00 79.38 138 LEU A O 1
ATOM 1127 N N . GLU A 1 139 ? 25.079 8.319 -46.204 1.00 78.25 139 GLU A N 1
ATOM 1128 C CA . GLU A 1 139 ? 26.122 8.276 -47.226 1.00 78.25 139 GLU A CA 1
ATOM 1129 C C . GLU A 1 139 ? 27.261 7.326 -46.817 1.00 78.25 139 GLU A C 1
ATOM 1131 O O . GLU A 1 139 ? 27.638 7.218 -45.647 1.00 78.25 139 GLU A O 1
ATOM 1136 N N . THR A 1 140 ? 27.818 6.606 -47.791 1.00 73.88 140 THR A N 1
ATOM 1137 C CA . THR A 1 140 ? 28.946 5.679 -47.587 1.00 73.88 140 THR A CA 1
ATOM 1138 C C . THR A 1 140 ? 30.308 6.355 -47.747 1.00 73.88 140 THR A C 1
ATOM 1140 O O . THR A 1 140 ? 31.332 5.676 -47.740 1.00 73.88 140 THR A O 1
ATOM 1143 N N . THR A 1 141 ? 30.330 7.677 -47.917 1.00 80.38 141 THR A N 1
ATOM 1144 C CA . THR A 1 141 ? 31.546 8.490 -47.997 1.00 80.38 141 THR A CA 1
ATOM 1145 C C . THR A 1 141 ? 32.278 8.483 -46.654 1.00 80.38 141 THR A C 1
ATOM 1147 O O . THR A 1 141 ? 31.660 8.503 -45.591 1.00 80.38 141 THR A O 1
ATOM 1150 N N . VAL A 1 142 ? 33.613 8.426 -46.692 1.00 75.06 142 VAL A N 1
ATOM 1151 C CA . VAL A 1 142 ? 34.432 8.243 -45.479 1.00 75.06 142 VAL A CA 1
ATOM 1152 C C . VAL A 1 142 ? 34.356 9.460 -44.554 1.00 75.06 142 VAL A C 1
ATOM 1154 O O . VAL A 1 142 ? 34.323 9.291 -43.342 1.00 75.06 142 VAL A O 1
ATOM 1157 N N . GLU A 1 143 ? 34.273 10.674 -45.101 1.00 78.94 143 GLU A N 1
ATOM 1158 C CA . GLU A 1 143 ? 34.268 11.902 -44.298 1.00 78.94 143 GLU A CA 1
ATOM 1159 C C . GLU A 1 143 ? 32.871 12.216 -43.738 1.00 78.94 143 GLU A C 1
ATOM 1161 O O . GLU A 1 143 ? 32.680 12.218 -42.526 1.00 78.94 143 GLU A O 1
ATOM 1166 N N . ILE A 1 144 ? 31.864 12.409 -44.595 1.00 80.75 144 ILE A N 1
ATOM 1167 C CA . ILE A 1 144 ? 30.503 12.807 -44.178 1.00 80.75 144 ILE A CA 1
ATOM 1168 C C . ILE A 1 144 ? 29.731 11.621 -43.576 1.00 80.75 144 ILE A C 1
ATOM 1170 O O . ILE A 1 144 ? 29.063 11.747 -42.545 1.00 80.75 144 ILE A O 1
ATOM 1174 N N . GLY A 1 145 ? 29.859 10.438 -44.181 1.00 84.44 145 GLY A N 1
ATOM 1175 C CA . GLY A 1 145 ? 29.190 9.223 -43.723 1.00 84.44 145 GLY A CA 1
ATOM 1176 C C . GLY A 1 145 ? 29.637 8.760 -42.336 1.00 84.44 145 GLY A C 1
ATOM 1177 O O . GLY A 1 145 ? 28.812 8.264 -41.568 1.00 84.44 145 GLY A O 1
ATOM 1178 N N . ALA A 1 146 ? 30.910 8.953 -41.971 1.00 86.56 146 ALA A N 1
ATOM 1179 C CA . ALA A 1 146 ? 31.404 8.600 -40.640 1.00 86.56 146 ALA A CA 1
ATOM 1180 C C . ALA A 1 146 ? 30.775 9.474 -39.544 1.00 86.56 146 ALA A C 1
ATOM 1182 O O . ALA A 1 146 ? 30.261 8.931 -38.563 1.00 86.56 146 ALA A O 1
ATOM 1183 N N . TYR A 1 147 ? 30.735 10.800 -39.721 1.00 87.94 147 TYR A N 1
ATOM 1184 C CA . TYR A 1 147 ? 30.113 11.703 -38.743 1.00 87.94 147 TYR A CA 1
ATOM 1185 C C . TYR A 1 147 ? 28.617 11.429 -38.567 1.00 87.94 147 TYR A C 1
ATOM 1187 O O . TYR A 1 147 ? 28.142 11.357 -37.433 1.00 87.94 147 TYR A O 1
ATOM 1195 N N . ASN A 1 148 ? 27.884 11.181 -39.657 1.00 88.00 148 ASN A N 1
ATOM 1196 C CA . ASN A 1 148 ? 26.459 10.851 -39.578 1.00 88.00 148 ASN A CA 1
ATOM 1197 C C . ASN A 1 148 ? 26.208 9.524 -38.833 1.00 88.00 148 ASN A C 1
ATOM 1199 O O . ASN A 1 148 ? 25.236 9.411 -38.085 1.00 88.00 148 ASN A O 1
ATOM 1203 N N . ARG A 1 149 ? 27.101 8.530 -38.965 1.00 88.62 149 ARG A N 1
ATOM 1204 C CA . ARG A 1 149 ? 27.030 7.264 -38.206 1.00 88.62 149 ARG A CA 1
ATOM 1205 C C . ARG A 1 149 ? 27.328 7.459 -36.722 1.00 88.62 149 ARG A C 1
ATOM 1207 O O . ARG A 1 149 ? 26.611 6.907 -35.891 1.00 88.62 149 ARG A O 1
ATOM 1214 N N . PHE A 1 150 ? 28.343 8.252 -36.377 1.00 90.88 150 PHE A N 1
ATOM 1215 C CA . PHE A 1 150 ? 28.613 8.606 -34.980 1.00 90.88 150 PHE A CA 1
ATOM 1216 C C . PHE A 1 150 ? 27.440 9.365 -34.357 1.00 90.88 150 PHE A C 1
ATOM 1218 O O . PHE A 1 150 ? 27.040 9.045 -33.239 1.00 90.88 150 PHE A O 1
ATOM 1225 N N . GLY A 1 151 ? 26.839 10.298 -35.102 1.00 90.19 151 GLY A N 1
ATOM 1226 C CA . GLY A 1 151 ? 25.621 10.998 -34.699 1.00 90.19 151 GLY A CA 1
ATOM 1227 C C . GLY A 1 151 ? 24.452 10.045 -34.444 1.00 90.19 151 GLY A C 1
ATOM 1228 O O . GLY A 1 151 ? 23.778 10.175 -33.425 1.00 90.19 151 GLY A O 1
ATOM 1229 N N . ALA A 1 152 ? 24.259 9.038 -35.303 1.00 90.75 152 ALA A N 1
ATOM 1230 C CA . ALA A 1 152 ? 23.226 8.019 -35.122 1.00 90.75 152 ALA A CA 1
ATOM 1231 C C . ALA A 1 152 ? 23.441 7.184 -33.851 1.00 90.75 152 ALA A C 1
ATOM 1233 O O . ALA A 1 152 ? 22.515 7.013 -33.059 1.00 90.75 152 ALA A O 1
ATOM 1234 N N . ILE A 1 153 ? 24.666 6.699 -33.625 1.00 91.44 153 ILE A N 1
ATOM 1235 C CA . ILE A 1 153 ? 25.011 5.910 -32.433 1.00 91.44 153 ILE A CA 1
ATOM 1236 C C . ILE A 1 153 ? 24.832 6.752 -31.165 1.00 91.44 153 ILE A C 1
ATOM 1238 O O . ILE A 1 153 ? 24.219 6.288 -30.205 1.00 91.44 153 ILE A O 1
ATOM 1242 N N . PHE A 1 154 ? 25.316 7.996 -31.172 1.00 92.00 154 PHE A N 1
ATOM 1243 C CA . PHE A 1 154 ? 25.144 8.924 -30.058 1.00 92.00 154 PHE A CA 1
ATOM 1244 C C . PHE A 1 154 ? 23.661 9.160 -29.754 1.00 92.00 154 PHE A C 1
ATOM 1246 O O . PHE A 1 154 ? 23.244 9.012 -28.608 1.00 92.00 154 PHE A O 1
ATOM 1253 N N . PHE A 1 155 ? 22.852 9.436 -30.780 1.00 90.81 155 PHE A N 1
ATOM 1254 C CA . PHE A 1 155 ? 21.419 9.672 -30.626 1.00 90.81 155 PHE A CA 1
ATOM 1255 C C . PHE A 1 155 ? 20.685 8.454 -30.046 1.00 90.81 155 PHE A C 1
ATOM 1257 O O .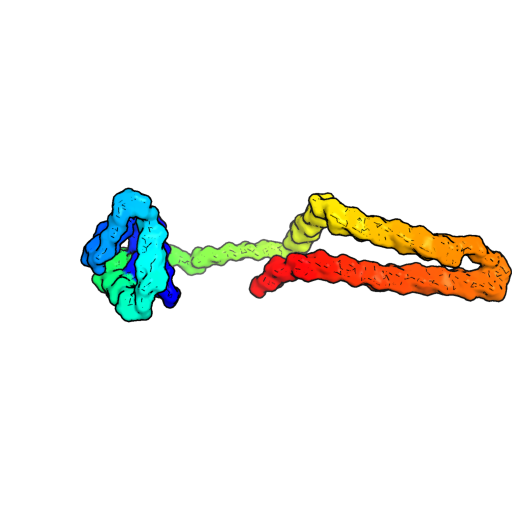 PHE A 1 155 ? 19.899 8.604 -29.113 1.00 90.81 155 PHE A O 1
ATOM 1264 N N . ILE A 1 156 ? 20.986 7.241 -30.529 1.00 90.88 156 ILE A N 1
ATOM 1265 C CA . ILE A 1 156 ? 20.421 5.990 -29.992 1.00 90.88 156 ILE A CA 1
ATOM 1266 C C . ILE A 1 156 ? 20.746 5.844 -28.500 1.00 90.88 156 ILE A C 1
ATOM 1268 O O . ILE A 1 156 ? 19.854 5.567 -27.697 1.00 90.88 156 ILE A O 1
ATOM 1272 N N . ILE A 1 157 ? 22.007 6.060 -28.117 1.00 91.81 157 ILE A N 1
ATOM 1273 C CA . ILE A 1 157 ? 22.444 5.948 -26.720 1.00 91.81 157 ILE A CA 1
ATOM 1274 C C . ILE A 1 157 ? 21.749 7.004 -25.851 1.00 91.81 157 ILE A C 1
ATOM 1276 O O . ILE A 1 157 ? 21.243 6.675 -24.778 1.00 91.81 157 ILE A O 1
ATOM 1280 N N . SER A 1 158 ? 21.662 8.255 -26.311 1.00 90.31 158 SER A N 1
ATOM 1281 C CA . SER A 1 158 ? 20.965 9.324 -25.588 1.00 90.31 158 SER A CA 1
ATOM 1282 C C . SER A 1 158 ? 19.479 9.015 -25.380 1.00 90.31 158 SER A C 1
ATOM 1284 O O . SER A 1 158 ? 18.969 9.193 -24.273 1.00 90.31 158 SER A O 1
ATOM 1286 N N . CYS A 1 159 ? 18.790 8.493 -26.400 1.00 86.81 159 CYS A N 1
ATOM 1287 C CA . CYS A 1 159 ? 17.396 8.064 -26.281 1.00 86.81 159 CYS A CA 1
ATOM 1288 C C . CYS A 1 159 ? 17.225 6.912 -25.279 1.00 86.81 159 CYS A C 1
ATOM 1290 O O . CYS A 1 159 ? 16.263 6.916 -24.513 1.00 86.81 159 CYS A O 1
ATOM 1292 N N . GLN A 1 160 ? 18.165 5.963 -25.226 1.00 87.31 160 GLN A N 1
ATOM 1293 C CA . GLN A 1 160 ? 18.128 4.862 -24.260 1.00 87.31 160 GLN A CA 1
ATOM 1294 C C . GLN A 1 160 ? 18.287 5.357 -22.813 1.00 87.31 160 GLN A C 1
ATOM 1296 O O . GLN A 1 160 ? 17.576 4.893 -21.922 1.00 87.31 160 GLN A O 1
ATOM 1301 N N . VAL A 1 161 ? 19.186 6.321 -22.580 1.00 89.38 161 VAL A N 1
ATOM 1302 C CA . VAL A 1 161 ? 19.376 6.945 -21.258 1.00 89.38 161 VAL A CA 1
ATOM 1303 C C . VAL A 1 161 ? 18.113 7.689 -20.825 1.00 89.38 161 VAL A C 1
ATOM 1305 O O . VAL A 1 161 ? 17.673 7.529 -19.689 1.00 89.38 161 VAL A O 1
ATOM 1308 N N . LEU A 1 162 ? 17.482 8.443 -21.730 1.00 85.06 162 LEU A N 1
ATOM 1309 C CA . LEU A 1 162 ? 16.215 9.113 -21.433 1.00 85.06 162 LEU A CA 1
ATOM 1310 C C . LEU A 1 162 ? 15.082 8.104 -21.178 1.00 85.06 162 LEU A C 1
ATOM 1312 O O . LEU A 1 162 ? 14.253 8.310 -20.296 1.00 85.06 162 LEU A O 1
ATOM 1316 N N . GLY A 1 163 ? 15.086 6.972 -21.887 1.00 82.25 163 GLY A N 1
ATOM 1317 C CA . GLY A 1 163 ? 14.142 5.875 -21.684 1.00 82.25 163 GLY A CA 1
ATOM 1318 C C . GLY A 1 163 ? 14.189 5.265 -20.279 1.00 82.25 163 GLY A C 1
ATOM 1319 O O . GLY A 1 163 ? 13.165 4.775 -19.804 1.00 82.25 163 GLY A O 1
ATOM 1320 N N . ALA A 1 164 ? 15.322 5.352 -19.571 1.00 81.25 164 ALA A N 1
ATOM 1321 C CA . ALA A 1 164 ? 15.430 4.889 -18.186 1.00 81.25 164 ALA A CA 1
ATOM 1322 C C . ALA A 1 164 ? 14.513 5.667 -17.222 1.00 81.25 164 ALA A C 1
ATOM 1324 O O . ALA A 1 164 ? 14.093 5.119 -16.203 1.00 81.25 164 ALA A O 1
ATOM 1325 N N . VAL A 1 165 ? 14.121 6.903 -17.563 1.00 84.88 165 VAL A N 1
ATOM 1326 C CA . VAL A 1 165 ? 13.156 7.697 -16.780 1.00 84.88 165 VAL A CA 1
ATOM 1327 C C . VAL A 1 165 ? 11.783 7.015 -16.717 1.00 84.88 165 VAL A C 1
ATOM 1329 O O . VAL A 1 165 ? 11.080 7.150 -15.720 1.00 84.88 165 VAL A O 1
ATOM 1332 N N . ASN A 1 166 ? 11.424 6.189 -17.706 1.00 80.69 166 ASN A N 1
ATOM 1333 C CA . ASN A 1 166 ? 10.159 5.443 -17.705 1.00 80.69 166 ASN A CA 1
ATOM 1334 C C . ASN A 1 166 ? 10.067 4.404 -16.571 1.00 80.69 166 ASN A C 1
ATOM 1336 O O . ASN A 1 166 ? 8.970 3.966 -16.230 1.00 80.69 166 ASN A O 1
ATOM 1340 N N . ALA A 1 167 ? 11.193 4.016 -15.960 1.00 80.75 167 ALA A N 1
ATOM 1341 C CA . ALA A 1 167 ? 11.202 3.150 -14.781 1.00 80.75 167 ALA A CA 1
ATOM 1342 C C . ALA A 1 167 ? 10.764 3.880 -13.495 1.00 80.75 167 ALA A C 1
ATOM 1344 O O . ALA A 1 167 ? 10.430 3.232 -12.502 1.00 80.75 167 ALA A O 1
ATOM 1345 N N . LEU A 1 168 ? 10.729 5.218 -13.506 1.00 83.81 168 LEU A N 1
ATOM 1346 C CA . LEU A 1 168 ? 10.366 6.028 -12.345 1.00 83.81 168 LEU A CA 1
ATOM 1347 C C . LEU A 1 168 ? 8.871 5.936 -12.014 1.00 83.81 168 LEU A C 1
ATOM 1349 O O . LEU A 1 168 ? 8.508 5.853 -10.845 1.00 83.81 168 LEU A O 1
ATOM 1353 N N . GLU A 1 169 ? 7.994 5.938 -13.020 1.00 81.56 169 GLU A N 1
ATOM 1354 C CA . GLU A 1 169 ? 6.543 5.936 -12.796 1.00 81.56 169 GLU A CA 1
ATOM 1355 C C . GLU A 1 169 ? 6.050 4.658 -12.076 1.00 81.56 169 GLU A C 1
ATOM 1357 O O . GLU A 1 169 ? 5.334 4.790 -11.076 1.00 81.56 169 GLU A O 1
ATOM 1362 N N . PRO A 1 170 ? 6.450 3.432 -12.482 1.00 80.06 170 PRO A N 1
ATOM 1363 C CA . PRO A 1 170 ? 6.145 2.220 -11.720 1.00 80.06 170 PRO A CA 1
ATOM 1364 C C . PRO A 1 170 ? 6.706 2.263 -10.294 1.00 80.06 170 PRO A C 1
ATOM 1366 O O . PRO A 1 170 ? 6.014 1.888 -9.349 1.00 80.06 170 PRO A O 1
ATOM 1369 N N . LEU A 1 171 ? 7.927 2.782 -10.125 1.00 82.00 171 LEU A N 1
ATOM 1370 C CA . LEU A 1 171 ? 8.582 2.877 -8.821 1.00 82.00 171 LEU A CA 1
ATOM 1371 C C . LEU A 1 171 ? 7.841 3.826 -7.868 1.00 82.00 171 LEU A C 1
ATOM 1373 O O . LEU A 1 171 ? 7.698 3.520 -6.688 1.00 82.00 171 LEU A O 1
ATOM 1377 N N . ILE A 1 172 ? 7.314 4.948 -8.367 1.00 84.62 172 ILE A N 1
ATOM 1378 C CA . ILE A 1 172 ? 6.489 5.869 -7.571 1.00 84.62 172 ILE A CA 1
ATOM 1379 C C . ILE A 1 172 ? 5.161 5.213 -7.175 1.00 84.62 172 ILE A C 1
ATOM 1381 O O . ILE A 1 172 ? 4.745 5.352 -6.025 1.00 84.62 172 ILE A O 1
ATOM 1385 N N . LYS A 1 173 ? 4.508 4.482 -8.090 1.00 82.50 173 LYS A N 1
ATOM 1386 C CA . LYS A 1 173 ? 3.244 3.778 -7.803 1.00 82.50 173 LYS A CA 1
ATOM 1387 C C . LYS A 1 173 ? 3.414 2.705 -6.728 1.00 82.50 173 LYS A C 1
ATOM 1389 O O . LYS A 1 173 ? 2.573 2.594 -5.841 1.00 82.50 173 LYS A O 1
ATOM 1394 N N . GLU A 1 174 ? 4.503 1.942 -6.778 1.00 81.00 174 GLU A N 1
ATOM 1395 C CA . GLU A 1 174 ? 4.770 0.878 -5.805 1.00 81.00 174 GLU A CA 1
ATOM 1396 C C . GLU A 1 174 ? 5.459 1.384 -4.527 1.00 81.00 174 GLU A C 1
ATOM 1398 O O . GLU A 1 174 ? 5.532 0.649 -3.547 1.00 81.00 174 GLU A O 1
ATOM 1403 N N . ARG A 1 175 ? 5.891 2.653 -4.469 1.00 85.06 175 ARG A N 1
ATOM 1404 C CA . ARG A 1 175 ? 6.567 3.249 -3.300 1.00 85.06 175 ARG A CA 1
ATOM 1405 C C . ARG A 1 175 ? 5.803 3.047 -1.989 1.00 85.06 175 ARG A C 1
ATOM 1407 O O . ARG A 1 175 ? 6.429 2.812 -0.960 1.00 85.06 175 ARG A O 1
ATOM 1414 N N . ALA A 1 176 ? 4.471 3.115 -2.017 1.00 80.50 176 ALA A N 1
ATOM 1415 C CA . ALA A 1 176 ? 3.634 2.923 -0.830 1.00 80.50 176 ALA A CA 1
ATOM 1416 C C . ALA A 1 176 ? 3.736 1.506 -0.228 1.00 80.50 176 ALA A C 1
ATOM 1418 O O . ALA A 1 176 ? 3.460 1.336 0.951 1.00 80.50 176 ALA A O 1
ATOM 1419 N N . LEU A 1 177 ? 4.155 0.502 -1.008 1.00 76.06 177 LEU A N 1
ATOM 1420 C CA . LEU A 1 177 ? 4.397 -0.862 -0.522 1.00 76.06 177 LEU A CA 1
ATOM 1421 C C . LEU A 1 177 ? 5.750 -1.011 0.186 1.00 76.06 177 LEU A C 1
ATOM 1423 O O . LEU A 1 177 ? 5.950 -1.983 0.907 1.00 76.06 177 LEU A O 1
ATOM 1427 N N . PHE A 1 178 ? 6.679 -0.076 -0.031 1.00 70.50 178 PHE A N 1
ATOM 1428 C CA . PHE A 1 178 ? 8.040 -0.131 0.511 1.00 70.50 178 PHE A CA 1
ATOM 1429 C C . PHE A 1 178 ? 8.255 0.787 1.717 1.00 70.50 178 PHE A C 1
ATOM 1431 O O . PHE A 1 178 ? 9.266 0.656 2.402 1.00 70.50 178 PHE A O 1
ATOM 1438 N N . ILE A 1 179 ? 7.332 1.717 1.976 1.00 63.03 179 ILE A N 1
ATOM 1439 C CA . ILE A 1 179 ? 7.361 2.572 3.164 1.00 63.03 179 ILE A CA 1
ATOM 1440 C C . ILE A 1 179 ? 6.481 1.916 4.228 1.00 63.03 179 ILE A C 1
ATOM 1442 O O . ILE A 1 179 ? 5.260 2.066 4.211 1.00 63.03 179 ILE A O 1
ATOM 1446 N N . HIS A 1 180 ? 7.129 1.180 5.127 1.00 48.91 180 HIS A N 1
ATOM 1447 C CA . HIS A 1 180 ? 6.599 0.808 6.435 1.00 48.91 180 HIS A CA 1
ATOM 1448 C C . HIS A 1 180 ? 7.258 1.662 7.515 1.00 48.91 180 HIS A C 1
ATOM 1450 O O . HIS A 1 180 ? 8.469 1.951 7.371 1.00 48.91 180 HIS A O 1
#

pLDDT: mean 83.52, std 9.78, range [48.91, 94.44]

InterPro domains:
  IPR013525 ABC-2 type transporter, transmembrane domain [PF01061] (98-178)
  IPR050352 ATP-binding cassette subfamily G transporters [PTHR48041] (1-179)

Organism: NCBI:txid392033